Protein AF-A0A966U4Y4-F1 (afdb_monomer_lite)

pLDDT: mean 89.33, std 12.8, range [46.22, 98.44]

Foldseek 3Di:
DDDDPVNVVVVVVVVVLVVLVVLLVVLVVVCVVVVNPDDDLCSSCVSSVHDSVSVCVNPVD

Sequence (61 aa):
MSLSAVDASTDGRVLRRERNRAEIVDALLALLREGHVEVSAAAIAERAKLSERSIFRYFDD

Structure (mmCIF, N/CA/C/O backbone):
data_AF-A0A966U4Y4-F1
#
_entry.id   AF-A0A966U4Y4-F1
#
loop_
_atom_site.group_PDB
_atom_site.id
_atom_site.type_symbol
_atom_site.label_atom_id
_atom_site.label_alt_id
_atom_site.label_comp_id
_atom_site.label_asym_id
_atom_site.label_entity_id
_atom_site.label_seq_id
_atom_site.pdbx_PDB_ins_code
_atom_site.Cartn_x
_atom_site.Cartn_y
_atom_site.Cartn_z
_atom_site.occupancy
_atom_site.B_iso_or_equiv
_atom_site.auth_seq_id
_atom_site.auth_comp_id
_atom_site.auth_asym_id
_atom_site.auth_atom_id
_atom_site.pdbx_PDB_model_num
ATOM 1 N N . MET A 1 1 ? 30.239 -18.257 -20.090 1.00 46.22 1 MET A N 1
ATOM 2 C CA . MET A 1 1 ? 29.329 -17.122 -20.346 1.00 46.22 1 MET A CA 1
ATOM 3 C C . MET A 1 1 ? 29.225 -16.347 -19.041 1.00 46.22 1 MET A C 1
ATOM 5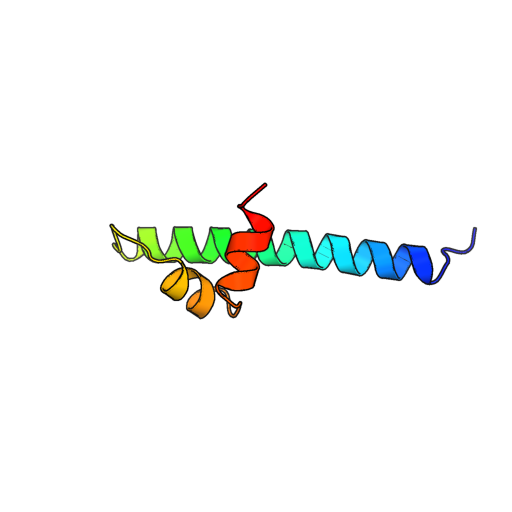 O O . MET A 1 1 ? 28.575 -16.820 -18.122 1.00 46.22 1 MET A O 1
ATOM 9 N N . SER A 1 2 ? 30.020 -15.285 -18.889 1.00 58.88 2 SER A N 1
ATOM 10 C CA . SER A 1 2 ? 30.129 -14.536 -17.630 1.00 58.88 2 SER A CA 1
ATOM 11 C C . SER A 1 2 ? 29.061 -13.449 -17.621 1.00 58.88 2 SER A C 1
ATOM 13 O O . SER A 1 2 ? 29.127 -12.546 -18.451 1.00 58.88 2 SER A O 1
ATOM 15 N N . LEU A 1 3 ? 28.080 -13.549 -16.723 1.00 58.47 3 LEU A N 1
ATOM 16 C CA . LEU A 1 3 ? 27.137 -12.461 -16.465 1.00 58.47 3 LEU A CA 1
ATOM 17 C C . LEU A 1 3 ? 27.928 -11.263 -15.937 1.00 58.47 3 LEU A C 1
ATOM 19 O O . LEU A 1 3 ? 28.722 -11.390 -15.001 1.00 58.47 3 LEU A O 1
ATOM 23 N N . SER A 1 4 ? 27.776 -10.122 -16.599 1.00 64.62 4 SER A N 1
ATOM 24 C CA . SER A 1 4 ? 28.456 -8.894 -16.215 1.00 64.62 4 SER A CA 1
ATOM 25 C C . SER A 1 4 ? 27.807 -8.321 -14.948 1.00 64.62 4 SER A C 1
ATOM 27 O O . SER A 1 4 ? 26.616 -8.512 -14.703 1.00 64.62 4 SER A O 1
ATOM 29 N N . ALA A 1 5 ? 28.563 -7.583 -14.130 1.00 65.88 5 ALA A N 1
ATOM 30 C CA . ALA A 1 5 ? 28.016 -6.924 -12.937 1.00 65.88 5 ALA A CA 1
ATOM 31 C C . ALA A 1 5 ? 26.846 -5.963 -13.258 1.00 65.88 5 ALA A C 1
ATOM 33 O O . ALA A 1 5 ? 26.024 -5.667 -12.390 1.00 65.88 5 ALA A O 1
ATOM 34 N N . VAL A 1 6 ? 26.750 -5.502 -14.511 1.00 68.25 6 VAL A N 1
ATOM 35 C CA . VAL A 1 6 ? 25.676 -4.635 -15.007 1.00 68.25 6 VAL A CA 1
ATOM 36 C C . VAL A 1 6 ? 24.350 -5.392 -15.114 1.00 68.25 6 VAL A C 1
ATOM 38 O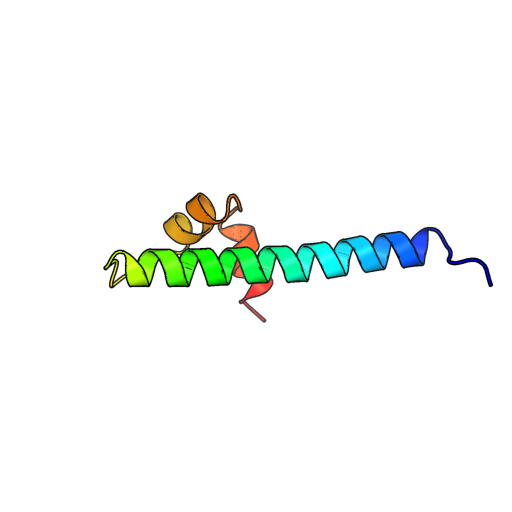 O . VAL A 1 6 ? 23.325 -4.858 -14.680 1.00 68.25 6 VAL A O 1
ATOM 41 N N . ASP A 1 7 ? 24.365 -6.635 -15.598 1.00 69.25 7 ASP A N 1
ATOM 42 C CA . ASP A 1 7 ? 23.161 -7.471 -15.713 1.00 69.25 7 ASP A CA 1
ATOM 43 C C . ASP A 1 7 ? 22.610 -7.802 -14.324 1.00 69.25 7 ASP A C 1
ATOM 45 O O . ASP A 1 7 ? 21.470 -7.469 -14.014 1.00 69.25 7 ASP A O 1
ATOM 49 N N . ALA A 1 8 ? 23.473 -8.274 -13.418 1.00 69.56 8 ALA A N 1
ATOM 50 C CA . ALA A 1 8 ? 23.090 -8.561 -12.034 1.00 69.56 8 ALA A CA 1
ATOM 51 C C . ALA A 1 8 ? 22.535 -7.323 -11.296 1.00 69.56 8 ALA A C 1
ATOM 53 O O . ALA A 1 8 ? 21.594 -7.422 -10.505 1.00 69.56 8 ALA A O 1
ATOM 54 N N . SER A 1 9 ? 23.086 -6.129 -11.559 1.00 74.25 9 SER A N 1
ATOM 55 C CA . SER A 1 9 ? 22.560 -4.878 -10.996 1.00 74.25 9 SER A CA 1
ATOM 56 C C . SER A 1 9 ? 21.181 -4.514 -11.556 1.00 74.25 9 SER A C 1
ATOM 58 O O . SER A 1 9 ? 20.337 -3.974 -10.836 1.00 74.25 9 SER A O 1
ATOM 60 N N . THR A 1 10 ? 20.935 -4.817 -12.832 1.00 84.31 10 THR A N 1
ATOM 61 C CA . THR A 1 10 ? 19.651 -4.580 -13.493 1.00 84.31 10 THR A CA 1
ATOM 62 C C . THR A 1 10 ? 18.599 -5.536 -12.961 1.00 84.31 10 THR A C 1
ATOM 64 O O . THR A 1 10 ? 17.542 -5.070 -12.535 1.00 84.31 10 THR A O 1
ATOM 67 N N . ASP A 1 11 ? 18.937 -6.814 -12.840 1.00 87.00 11 ASP A N 1
ATOM 68 C CA . ASP A 1 11 ? 18.068 -7.839 -12.268 1.00 87.00 11 ASP A CA 1
ATOM 69 C C . ASP A 1 11 ? 17.685 -7.492 -10.828 1.00 87.00 11 ASP A C 1
ATOM 71 O O . ASP A 1 11 ? 16.511 -7.509 -10.466 1.00 87.00 11 ASP A O 1
ATOM 75 N N . GLY A 1 12 ? 18.646 -7.043 -10.013 1.00 90.75 12 GLY A N 1
ATOM 76 C CA . GLY A 1 12 ? 18.369 -6.594 -8.647 1.00 90.75 12 GLY A CA 1
ATOM 77 C C . GLY A 1 12 ? 17.412 -5.396 -8.573 1.00 90.75 12 GLY A C 1
ATOM 78 O O . GLY A 1 12 ? 16.614 -5.295 -7.637 1.00 90.75 12 GLY A O 1
ATOM 79 N N . ARG A 1 13 ? 17.450 -4.486 -9.556 1.00 88.31 13 ARG A N 1
ATOM 80 C CA . ARG A 1 13 ? 16.493 -3.368 -9.645 1.00 88.31 13 ARG A CA 1
ATOM 81 C C . ARG A 1 13 ? 15.100 -3.845 -10.050 1.00 88.31 13 ARG A C 1
ATOM 83 O O . ARG A 1 13 ? 14.130 -3.369 -9.460 1.00 88.31 13 ARG A O 1
ATOM 90 N N . VAL A 1 14 ? 15.005 -4.765 -11.011 1.00 90.75 14 VAL A N 1
ATOM 91 C CA . VAL A 1 14 ? 13.733 -5.352 -11.468 1.00 90.75 14 VAL A CA 1
ATOM 92 C C . VAL A 1 14 ? 13.077 -6.133 -10.333 1.00 90.75 14 VAL A C 1
ATOM 94 O O . VAL A 1 14 ? 11.961 -5.802 -9.938 1.00 90.75 14 VAL A O 1
ATOM 97 N N . LEU A 1 15 ? 13.815 -7.049 -9.704 1.00 93.06 15 LEU A N 1
ATOM 98 C CA . LEU A 1 15 ? 13.339 -7.846 -8.572 1.00 93.06 15 LEU A CA 1
ATOM 99 C C . LEU A 1 15 ? 12.868 -6.967 -7.407 1.00 93.06 15 LEU A C 1
ATOM 101 O O . LEU A 1 15 ? 11.838 -7.236 -6.792 1.00 93.06 15 LEU A O 1
ATOM 105 N N . ARG A 1 16 ? 13.584 -5.873 -7.108 1.00 92.94 16 ARG A N 1
ATOM 106 C CA . ARG A 1 16 ? 13.156 -4.916 -6.076 1.00 92.94 16 ARG A CA 1
ATOM 107 C C . ARG A 1 16 ? 11.865 -4.193 -6.463 1.00 92.94 16 ARG A C 1
ATOM 109 O O . ARG A 1 16 ? 11.026 -3.973 -5.595 1.00 92.94 16 ARG A O 1
ATOM 116 N N . ARG A 1 17 ? 11.701 -3.803 -7.734 1.00 92.69 17 ARG A N 1
ATOM 117 C CA . ARG A 1 17 ? 10.472 -3.158 -8.228 1.00 92.69 17 ARG A CA 1
ATOM 118 C C . ARG A 1 17 ? 9.279 -4.102 -8.104 1.00 92.69 17 ARG A C 1
ATOM 120 O O . ARG A 1 17 ? 8.247 -3.684 -7.590 1.00 92.69 17 ARG A O 1
ATOM 127 N N . GLU A 1 18 ? 9.427 -5.348 -8.537 1.00 94.00 18 GLU A N 1
ATOM 128 C CA . GLU A 1 18 ? 8.372 -6.364 -8.464 1.00 94.00 18 GLU A CA 1
ATOM 129 C C . GLU A 1 18 ? 7.998 -6.687 -7.020 1.00 94.00 18 GLU A C 1
ATOM 131 O O . GLU A 1 18 ? 6.820 -6.625 -6.670 1.00 94.00 18 GLU A O 1
ATOM 136 N N . ARG A 1 19 ? 8.997 -6.922 -6.158 1.00 95.69 19 ARG A N 1
ATOM 137 C CA . ARG A 1 19 ? 8.766 -7.150 -4.729 1.00 95.69 19 ARG A CA 1
ATOM 138 C C . ARG A 1 19 ? 8.021 -5.982 -4.095 1.00 95.69 19 ARG A C 1
ATOM 140 O O . ARG A 1 19 ? 7.002 -6.195 -3.458 1.00 95.69 19 ARG A O 1
ATOM 147 N N . ASN A 1 20 ? 8.478 -4.749 -4.305 1.00 96.12 20 ASN A N 1
ATOM 148 C CA . ASN A 1 20 ? 7.817 -3.585 -3.720 1.00 96.12 20 ASN A CA 1
ATOM 149 C C . ASN A 1 20 ? 6.376 -3.414 -4.230 1.00 96.12 20 ASN A C 1
ATOM 151 O O . ASN A 1 20 ? 5.518 -2.992 -3.464 1.00 96.12 20 ASN A O 1
ATOM 155 N N . ARG A 1 21 ? 6.087 -3.752 -5.496 1.00 96.12 21 ARG A N 1
ATOM 156 C CA . ARG A 1 21 ? 4.705 -3.761 -6.006 1.00 96.12 21 ARG A CA 1
ATOM 157 C C . ARG A 1 21 ? 3.846 -4.809 -5.303 1.00 96.12 21 ARG A C 1
ATOM 159 O O . ARG A 1 21 ? 2.712 -4.491 -4.960 1.00 96.12 21 ARG A O 1
ATOM 166 N N . ALA A 1 22 ? 4.376 -6.009 -5.070 1.00 97.19 22 ALA A N 1
ATOM 167 C CA . ALA A 1 22 ? 3.669 -7.050 -4.327 1.00 97.19 22 ALA A CA 1
ATOM 168 C C . ALA A 1 22 ? 3.353 -6.599 -2.890 1.00 97.19 22 ALA A C 1
ATOM 170 O O . ALA A 1 22 ? 2.197 -6.645 -2.490 1.00 97.19 22 ALA A O 1
ATOM 171 N N . GLU A 1 23 ? 4.332 -6.037 -2.172 1.00 98.06 23 GLU A N 1
ATOM 172 C CA . GLU A 1 23 ? 4.143 -5.532 -0.799 1.00 98.06 23 GLU A CA 1
ATOM 173 C C . GLU A 1 23 ? 3.064 -4.433 -0.723 1.00 98.06 23 GLU A C 1
ATOM 175 O O . GLU A 1 23 ? 2.296 -4.373 0.234 1.00 98.06 23 GLU A O 1
ATOM 180 N N . ILE A 1 24 ? 2.961 -3.574 -1.747 1.00 97.56 24 ILE A N 1
ATOM 181 C CA . ILE A 1 24 ? 1.910 -2.545 -1.829 1.00 97.56 24 ILE A CA 1
ATOM 182 C C . ILE A 1 24 ? 0.523 -3.176 -1.998 1.00 97.56 24 ILE A C 1
ATOM 184 O O . ILE A 1 24 ? -0.422 -2.772 -1.320 1.00 97.56 24 ILE A O 1
ATOM 188 N N . VAL A 1 25 ? 0.392 -4.160 -2.893 1.00 97.62 25 VAL A N 1
ATOM 189 C CA . VAL A 1 25 ? -0.877 -4.868 -3.122 1.00 97.62 25 VAL A CA 1
ATOM 190 C C . VAL A 1 25 ? -1.289 -5.646 -1.874 1.00 97.62 25 VAL A C 1
ATOM 192 O O . VAL A 1 25 ? -2.444 -5.563 -1.459 1.00 97.62 25 VAL A O 1
ATOM 195 N N . ASP A 1 26 ? -0.348 -6.339 -1.238 1.00 98.44 26 ASP A N 1
ATOM 196 C CA . ASP A 1 26 ? -0.593 -7.085 -0.007 1.00 98.44 26 ASP A CA 1
ATOM 197 C C . ASP A 1 26 ? -1.035 -6.157 1.132 1.00 98.44 26 ASP A C 1
ATOM 199 O O . ASP A 1 26 ? -1.999 -6.463 1.837 1.00 98.44 26 ASP A O 1
ATOM 203 N N . ALA A 1 27 ? -0.401 -4.987 1.273 1.00 98.31 27 ALA A N 1
ATOM 204 C CA . ALA A 1 27 ? -0.792 -3.976 2.251 1.00 98.31 27 ALA A CA 1
ATOM 205 C C . ALA A 1 27 ? -2.213 -3.440 2.008 1.00 98.31 27 ALA A C 1
ATOM 207 O O . ALA A 1 27 ? -2.999 -3.354 2.953 1.00 98.31 27 ALA A O 1
ATOM 208 N N . LEU A 1 28 ? -2.568 -3.128 0.756 1.00 97.81 28 LEU A N 1
ATOM 209 C CA . LEU A 1 28 ? -3.921 -2.695 0.395 1.00 97.81 28 LEU A CA 1
ATOM 210 C C . LEU A 1 28 ? -4.959 -3.780 0.715 1.00 97.81 28 LEU A C 1
ATOM 212 O O . LEU A 1 28 ? -5.958 -3.503 1.376 1.00 97.81 28 LEU A O 1
ATOM 216 N N . LEU A 1 29 ? -4.721 -5.023 0.286 1.00 98.06 29 LEU A N 1
ATOM 217 C CA . LEU A 1 29 ? -5.641 -6.135 0.532 1.00 98.06 29 LEU A CA 1
ATOM 218 C C . LEU A 1 29 ? -5.796 -6.434 2.027 1.00 98.06 29 LEU A C 1
ATOM 220 O O . LEU A 1 29 ? -6.895 -6.772 2.466 1.00 98.06 29 LEU A O 1
ATOM 224 N N . ALA A 1 30 ? -4.726 -6.305 2.812 1.00 98.38 30 ALA A N 1
ATOM 225 C CA . ALA A 1 30 ? -4.790 -6.437 4.262 1.00 98.38 30 ALA A CA 1
ATOM 226 C C . ALA A 1 30 ? -5.690 -5.359 4.885 1.00 98.38 30 ALA A C 1
ATOM 228 O O . ALA A 1 30 ? -6.587 -5.700 5.650 1.00 98.38 30 ALA A O 1
ATOM 229 N N . LEU A 1 31 ? -5.521 -4.091 4.498 1.00 98.12 31 LEU A N 1
ATOM 230 C CA . LEU A 1 31 ? -6.343 -2.984 5.004 1.00 98.12 31 LEU A CA 1
ATOM 231 C C . LEU A 1 31 ? -7.828 -3.162 4.644 1.00 98.12 31 LEU A C 1
ATOM 233 O O . LEU A 1 31 ? -8.697 -2.984 5.496 1.00 98.12 31 LEU A O 1
ATOM 237 N N . LEU A 1 32 ? -8.131 -3.607 3.421 1.00 97.69 32 LEU A N 1
ATOM 238 C CA . LEU A 1 32 ? -9.506 -3.919 3.016 1.00 97.69 32 LEU A CA 1
ATOM 239 C C . LEU A 1 32 ? -10.106 -5.070 3.844 1.00 97.69 32 LEU A C 1
ATOM 241 O O . LEU A 1 32 ? -11.261 -4.994 4.260 1.00 97.69 32 LEU A O 1
ATOM 245 N N . ARG A 1 33 ? -9.329 -6.127 4.122 1.00 97.75 33 ARG A N 1
ATOM 246 C CA . ARG A 1 33 ? -9.762 -7.256 4.974 1.00 97.75 33 ARG A CA 1
ATOM 247 C C . ARG A 1 33 ? -9.967 -6.853 6.434 1.00 97.75 33 ARG A C 1
ATOM 249 O O . ARG A 1 33 ? -10.811 -7.440 7.102 1.00 97.75 33 ARG A O 1
ATOM 256 N N . GLU A 1 34 ? -9.223 -5.862 6.913 1.00 97.50 34 GLU A N 1
ATOM 257 C CA . GLU A 1 34 ? -9.393 -5.251 8.238 1.00 97.50 34 GLU A CA 1
ATOM 258 C C . GLU A 1 34 ? -10.646 -4.357 8.322 1.00 97.50 34 GLU A C 1
ATOM 260 O O . GLU A 1 34 ? -11.011 -3.908 9.406 1.00 97.50 34 GLU A O 1
ATOM 265 N N . GLY A 1 3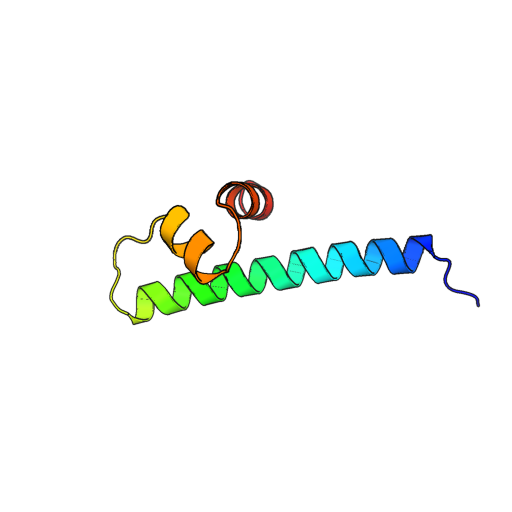5 ? -11.347 -4.139 7.202 1.00 97.69 35 GLY A N 1
ATOM 266 C CA . GLY A 1 35 ? -12.586 -3.364 7.143 1.00 97.69 35 GLY A CA 1
ATOM 267 C C . GLY A 1 35 ? -12.379 -1.881 6.839 1.00 97.69 35 GLY A C 1
ATOM 268 O O . GLY A 1 35 ? -13.337 -1.110 6.904 1.00 97.69 35 GLY A O 1
ATOM 269 N N . HIS A 1 36 ? -11.161 -1.460 6.481 1.00 96.56 36 HIS A N 1
ATOM 270 C CA . HIS A 1 36 ? -10.923 -0.104 5.996 1.00 96.56 36 HIS A CA 1
ATOM 271 C C . HIS A 1 36 ? -11.525 0.046 4.595 1.00 96.56 36 HIS A C 1
ATOM 273 O O . HIS A 1 36 ? -10.971 -0.446 3.619 1.00 96.56 36 HIS A O 1
ATOM 279 N N . VAL A 1 37 ? -12.679 0.707 4.502 1.00 89.75 37 VAL A N 1
ATOM 280 C CA . VAL A 1 37 ? -13.418 0.885 3.237 1.00 89.75 37 VAL A CA 1
ATOM 281 C C . VAL A 1 37 ? -12.811 1.982 2.360 1.00 89.75 37 VAL A C 1
ATOM 283 O O . VAL A 1 37 ? -12.836 1.885 1.137 1.00 89.75 37 VAL A O 1
ATOM 286 N N . GLU A 1 38 ? -12.223 2.998 2.991 1.00 94.12 38 GLU A N 1
ATOM 287 C CA . GLU A 1 38 ? -11.417 4.025 2.336 1.00 94.12 38 GLU A CA 1
ATOM 288 C C . GLU A 1 38 ? -9.971 3.891 2.808 1.00 94.12 38 GLU A C 1
ATOM 290 O O . GLU A 1 38 ? -9.649 4.128 3.974 1.00 94.12 38 GLU A O 1
ATOM 295 N N . VAL A 1 39 ? -9.097 3.469 1.895 1.00 96.06 39 VAL A N 1
ATOM 296 C CA . VAL A 1 39 ? -7.682 3.232 2.181 1.00 96.06 39 VAL A CA 1
ATOM 297 C C . VAL A 1 39 ? -6.846 4.334 1.536 1.00 96.06 39 VAL A C 1
ATOM 299 O O . VAL A 1 39 ? -6.849 4.491 0.316 1.00 96.06 39 VAL A O 1
ATOM 302 N N . SER A 1 40 ? -6.111 5.095 2.350 1.00 96.38 40 SER A N 1
ATOM 303 C CA . SER A 1 40 ? -5.221 6.153 1.864 1.00 96.38 40 SER A CA 1
ATOM 304 C C . SER A 1 40 ? -3.869 5.601 1.398 1.00 96.38 40 SER A C 1
ATOM 306 O O . SER A 1 40 ? -3.384 4.587 1.904 1.00 96.38 40 SER A O 1
ATOM 308 N N . ALA A 1 41 ? -3.209 6.311 0.475 1.00 95.56 41 ALA A N 1
ATOM 309 C CA . ALA A 1 41 ? -1.847 5.977 0.049 1.00 95.56 41 ALA A CA 1
ATOM 310 C C . ALA A 1 41 ? -0.857 5.970 1.229 1.00 95.56 41 ALA A C 1
ATOM 312 O O . ALA A 1 41 ? -0.000 5.091 1.301 1.00 95.56 41 ALA A O 1
ATOM 313 N N . ALA A 1 42 ? -1.020 6.890 2.186 1.00 96.88 42 ALA A N 1
ATOM 314 C CA . ALA A 1 42 ? -0.232 6.941 3.415 1.00 96.88 42 ALA A CA 1
ATOM 315 C C . ALA A 1 42 ? -0.353 5.655 4.252 1.00 96.88 42 ALA A C 1
ATOM 317 O O . ALA A 1 42 ? 0.665 5.098 4.660 1.00 96.88 42 ALA A O 1
ATOM 318 N N . ALA A 1 43 ? -1.570 5.132 4.444 1.00 97.81 43 ALA A N 1
ATOM 319 C CA . ALA A 1 43 ? -1.793 3.905 5.214 1.00 97.81 43 ALA A CA 1
ATOM 320 C C . ALA A 1 43 ? -1.180 2.671 4.528 1.00 97.81 43 ALA A C 1
ATOM 322 O O . ALA A 1 43 ? -0.586 1.808 5.177 1.00 97.81 43 ALA A O 1
ATOM 323 N N . ILE A 1 44 ? -1.273 2.606 3.196 1.00 97.94 44 ILE A N 1
ATOM 324 C CA . ILE A 1 44 ? -0.631 1.547 2.405 1.00 97.94 44 ILE A CA 1
ATOM 325 C C . ILE A 1 44 ? 0.893 1.649 2.529 1.00 97.94 44 ILE A C 1
ATOM 327 O O . ILE A 1 44 ? 1.561 0.638 2.743 1.00 97.94 44 ILE A O 1
ATOM 331 N N . ALA A 1 45 ? 1.445 2.861 2.417 1.00 97.50 45 ALA A N 1
ATOM 332 C CA . ALA A 1 45 ? 2.879 3.125 2.490 1.00 97.50 45 ALA A CA 1
ATOM 333 C C . ALA A 1 45 ? 3.462 2.707 3.844 1.00 97.50 45 ALA A C 1
ATOM 335 O O . ALA A 1 45 ? 4.457 1.981 3.887 1.00 97.50 45 ALA A O 1
ATOM 336 N N . GLU A 1 46 ? 2.804 3.098 4.935 1.00 97.94 46 GLU A N 1
ATOM 337 C CA . GLU A 1 46 ? 3.184 2.717 6.293 1.00 97.94 46 GLU A CA 1
ATOM 338 C C . GLU A 1 46 ? 3.236 1.192 6.448 1.00 97.94 46 GLU A C 1
ATOM 340 O O . GLU A 1 46 ? 4.256 0.638 6.870 1.00 97.94 46 GLU A O 1
ATOM 345 N N . ARG A 1 47 ? 2.178 0.491 6.024 1.00 97.81 47 ARG A N 1
ATOM 346 C CA . ARG A 1 47 ? 2.090 -0.967 6.158 1.00 97.81 47 ARG A CA 1
ATOM 347 C C . ARG A 1 47 ? 3.080 -1.715 5.266 1.00 97.81 47 ARG A C 1
ATOM 349 O O . ARG A 1 47 ? 3.696 -2.677 5.724 1.00 97.81 47 ARG A O 1
ATOM 356 N N . ALA A 1 48 ? 3.285 -1.253 4.035 1.00 97.62 48 ALA A N 1
ATOM 357 C CA . ALA A 1 48 ? 4.274 -1.811 3.113 1.00 97.62 48 ALA A CA 1
ATOM 358 C C . ALA A 1 48 ? 5.724 -1.429 3.477 1.00 97.62 48 ALA A C 1
ATOM 360 O O . ALA A 1 48 ? 6.660 -1.899 2.831 1.00 97.62 48 ALA A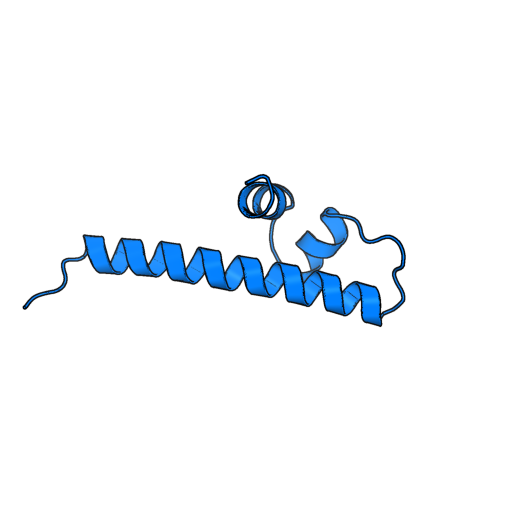 O 1
ATOM 361 N N . LYS A 1 49 ? 5.934 -0.573 4.492 1.00 97.50 49 LYS A N 1
ATOM 362 C CA . LYS A 1 49 ? 7.244 -0.005 4.869 1.00 97.50 49 LYS A CA 1
ATOM 363 C C . LYS A 1 49 ? 7.927 0.711 3.699 1.00 97.50 49 LYS A C 1
ATOM 365 O O . LYS A 1 49 ? 9.139 0.612 3.497 1.00 97.50 49 LYS A O 1
ATOM 370 N N . LEU A 1 50 ? 7.133 1.440 2.922 1.00 96.25 50 LEU A N 1
ATOM 371 C CA . LEU A 1 50 ? 7.558 2.232 1.774 1.00 96.25 50 LEU A CA 1
ATOM 372 C C . LEU A 1 50 ? 7.147 3.694 1.964 1.00 96.25 50 LEU A C 1
ATOM 374 O O . LEU A 1 50 ? 6.411 4.046 2.877 1.00 96.25 50 LEU A O 1
ATOM 378 N N . SER A 1 51 ? 7.634 4.572 1.091 1.00 96.38 51 SER A N 1
ATOM 379 C CA . SER A 1 51 ? 7.144 5.950 1.023 1.00 96.38 51 SER A CA 1
ATOM 380 C C . SER A 1 51 ? 5.948 6.066 0.080 1.00 96.38 51 SER A C 1
ATOM 382 O O . SER A 1 51 ? 5.896 5.364 -0.931 1.00 96.38 51 SER A O 1
ATOM 384 N N . GLU A 1 52 ? 5.055 7.029 0.323 1.00 95.75 52 GLU A N 1
ATOM 385 C CA . GLU A 1 52 ? 3.958 7.360 -0.605 1.00 95.75 52 GLU A CA 1
ATOM 386 C C . GLU A 1 52 ? 4.478 7.659 -2.018 1.00 95.75 52 GLU A C 1
ATOM 388 O O . GLU A 1 52 ? 3.955 7.156 -3.007 1.00 95.75 52 GLU A O 1
ATOM 393 N N . ARG A 1 53 ? 5.608 8.373 -2.125 1.00 94.88 53 ARG A N 1
ATOM 394 C CA . ARG A 1 53 ? 6.294 8.618 -3.407 1.00 94.88 53 ARG A CA 1
ATOM 395 C C . ARG A 1 53 ? 6.642 7.326 -4.154 1.00 94.88 53 ARG A C 1
ATOM 397 O O . ARG A 1 53 ? 6.671 7.316 -5.382 1.00 94.88 53 ARG A O 1
ATOM 404 N N . SER A 1 54 ? 6.966 6.250 -3.436 1.00 92.62 54 SER A N 1
ATOM 405 C CA . SER A 1 54 ? 7.245 4.957 -4.063 1.00 92.62 54 SER A CA 1
ATOM 406 C C . SER A 1 54 ? 5.983 4.321 -4.621 1.00 92.62 54 SER A C 1
ATOM 408 O O . SER A 1 54 ? 6.064 3.760 -5.706 1.00 92.62 54 SER A O 1
ATOM 410 N N . ILE A 1 55 ? 4.846 4.464 -3.934 1.00 93.44 55 ILE A N 1
ATOM 411 C CA . ILE A 1 55 ? 3.546 4.010 -4.435 1.00 93.44 55 ILE A CA 1
ATOM 412 C C . ILE A 1 55 ? 3.219 4.721 -5.744 1.00 93.44 55 ILE A C 1
ATOM 414 O O . ILE A 1 55 ? 3.076 4.043 -6.756 1.00 93.44 55 ILE A O 1
ATOM 418 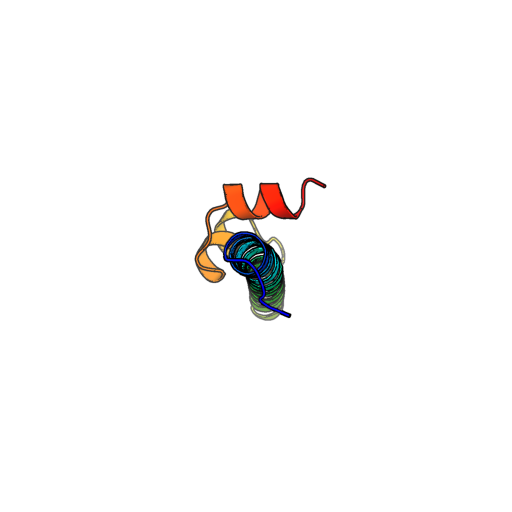N N . PHE A 1 56 ? 3.205 6.059 -5.757 1.00 91.38 56 PHE A N 1
ATOM 419 C CA . PHE A 1 56 ? 2.899 6.823 -6.973 1.00 91.38 56 PHE A CA 1
ATOM 420 C C . PHE A 1 56 ? 3.797 6.401 -8.139 1.00 91.38 56 PHE A C 1
ATOM 422 O O . PHE A 1 56 ? 3.308 5.988 -9.177 1.00 91.38 56 PHE A O 1
ATOM 429 N N . ARG A 1 57 ? 5.113 6.303 -7.931 1.00 91.00 57 ARG A N 1
ATOM 430 C CA . ARG A 1 57 ? 6.052 5.838 -8.969 1.00 91.00 57 ARG A CA 1
ATOM 431 C C . ARG A 1 57 ? 5.752 4.445 -9.556 1.00 91.00 57 ARG A C 1
ATOM 433 O O . ARG A 1 57 ? 6.228 4.147 -10.645 1.00 91.00 57 ARG A O 1
ATOM 440 N N . TYR A 1 58 ? 5.074 3.551 -8.840 1.00 88.06 58 TYR A N 1
ATOM 441 C CA . TYR A 1 58 ? 4.775 2.202 -9.339 1.00 88.06 58 TYR A CA 1
ATOM 442 C C . TYR A 1 58 ? 3.396 2.060 -9.994 1.00 88.06 58 TYR A C 1
ATOM 444 O O . TYR A 1 58 ? 3.159 1.017 -10.619 1.00 88.06 58 TYR A O 1
ATOM 452 N N . PHE A 1 59 ? 2.516 3.048 -9.816 1.00 82.31 59 PHE A N 1
ATOM 453 C CA . PHE A 1 59 ? 1.105 2.996 -10.209 1.00 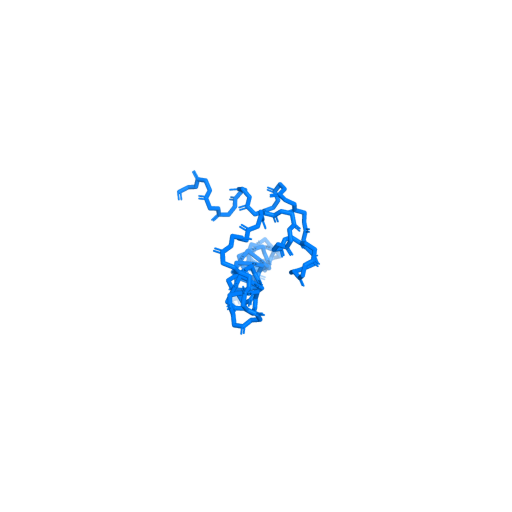82.31 59 PHE A CA 1
ATOM 454 C C . PHE A 1 59 ? 0.605 4.262 -10.944 1.00 82.31 59 PHE A C 1
ATOM 456 O O . PHE A 1 59 ? -0.569 4.298 -11.287 1.00 82.31 59 PHE A O 1
ATOM 463 N N . ASP A 1 60 ? 1.461 5.262 -11.199 1.00 75.19 60 ASP A N 1
ATOM 464 C CA . ASP A 1 60 ? 1.193 6.405 -12.108 1.00 75.19 60 ASP A CA 1
ATOM 465 C C . ASP A 1 60 ? 1.447 6.082 -13.599 1.00 75.19 60 ASP A C 1
ATOM 467 O O . ASP A 1 60 ? 1.235 6.945 -14.449 1.00 75.19 60 ASP A O 1
ATOM 471 N N . ASP A 1 61 ? 1.929 4.870 -13.907 1.00 55.28 61 ASP A N 1
ATOM 472 C CA . ASP A 1 61 ? 2.116 4.354 -15.277 1.00 55.28 61 ASP A CA 1
ATOM 473 C C . ASP A 1 61 ? 0.891 3.544 -15.739 1.00 55.28 61 ASP A C 1
ATOM 475 O O . ASP A 1 61 ? 0.408 2.702 -14.938 1.00 55.28 61 ASP A O 1
#

Radius of gyration: 14.82 Å; chains: 1; bounding box: 44×26×29 Å

Secondary structure (DSSP, 8-state):
----HHHHHHHHHHHHHHHHHHHHHHHHHHHHHTT-SS--HHHHHHHHTS-HHHHHHHH--